Protein AF-A0A7C6FUT7-F1 (afdb_monomer)

Solvent-accessible surface area (backbone atoms only — not comparable to full-atom values): 7911 Å² total; per-residue (Å²): 105,74,67,57,55,53,49,60,72,72,52,86,72,56,20,78,86,70,42,50,64,29,48,50,53,52,48,52,52,52,64,34,68,70,49,40,47,33,35,50,51,22,24,78,70,74,34,22,30,46,34,70,42,40,38,59,48,42,66,72,20,24,64,86,38,48,43,28,39,29,66,45,88,90,42,70,32,57,67,44,46,51,47,50,55,52,46,48,50,55,55,38,41,45,53,8,31,41,54,68,68,47,98,79,53,61,40,70,42,54,77,90,28,68,42,90,71,62,60,58,27,47,36,45,37,86,74,56,80,51,80,51,84,87,85,86,78,90,77,85,130

Foldseek 3Di:
DVLLVVCLVPDPDAFQVRHCVLVSVLLVVCLPLVNVVQLVVCQVVQHFSCQQPQVVCCVVQDLPGRLHLPDNPPDLSVVSVVSSLVSSQSSQVLQQKHQPVHPPDWDARDCSSVHDNDGTHTHIDRHGDHNDDRDDDDDDD

pLDDT: mean 91.0, std 8.47, range [61.81, 98.12]

Structure (mmCIF, N/CA/C/O backbone):
data_AF-A0A7C6FUT7-F1
#
_entry.id   AF-A0A7C6FUT7-F1
#
loop_
_atom_site.group_PDB
_atom_site.id
_atom_site.type_symbol
_atom_site.label_atom_id
_atom_site.label_alt_id
_atom_site.label_comp_id
_atom_site.label_asym_id
_atom_site.label_entity_id
_atom_site.label_seq_id
_atom_site.pdbx_PDB_ins_code
_atom_site.Cartn_x
_atom_site.Cartn_y
_atom_site.Cartn_z
_atom_site.occupancy
_atom_site.B_iso_or_equiv
_atom_site.auth_seq_id
_atom_site.auth_comp_id
_atom_site.auth_asym_id
_atom_site.auth_atom_id
_atom_site.pdbx_PDB_model_num
ATOM 1 N N . MET A 1 1 ? 1.864 15.695 0.436 1.00 65.69 1 MET A N 1
ATOM 2 C CA . MET A 1 1 ? 1.439 15.491 1.843 1.00 65.69 1 MET A CA 1
ATOM 3 C C . MET A 1 1 ? 2.705 15.353 2.659 1.00 65.69 1 MET A C 1
ATOM 5 O O . MET A 1 1 ? 3.489 14.485 2.315 1.00 65.69 1 MET A O 1
ATOM 9 N N . GLN A 1 2 ? 2.906 16.137 3.720 1.00 83.31 2 GLN A N 1
ATOM 10 C CA . GLN A 1 2 ? 4.181 16.178 4.456 1.00 83.31 2 GLN A CA 1
ATOM 11 C C . GLN A 1 2 ? 4.732 14.787 4.839 1.00 83.31 2 GLN A C 1
ATOM 13 O O . GLN A 1 2 ? 5.914 14.525 4.651 1.00 83.31 2 GLN A O 1
ATOM 18 N N . LYS A 1 3 ? 3.868 13.854 5.262 1.00 88.19 3 LYS A N 1
ATOM 19 C CA . LYS A 1 3 ? 4.259 12.473 5.592 1.00 88.19 3 LYS A CA 1
ATOM 20 C C . LYS A 1 3 ? 4.807 11.689 4.395 1.00 88.19 3 LYS A C 1
ATOM 22 O O . LYS A 1 3 ? 5.770 10.947 4.553 1.00 88.19 3 LYS A O 1
ATOM 27 N N . LYS A 1 4 ? 4.229 11.865 3.200 1.00 91.69 4 LYS A N 1
ATOM 28 C CA . LYS A 1 4 ? 4.737 11.249 1.961 1.00 91.69 4 LYS A CA 1
ATOM 29 C C . LYS A 1 4 ? 6.170 11.709 1.711 1.00 91.69 4 LYS A C 1
ATOM 31 O O . LYS A 1 4 ? 7.048 10.879 1.512 1.00 91.69 4 LYS A O 1
ATOM 36 N N . GLU A 1 5 ? 6.410 13.017 1.770 1.00 91.50 5 GLU A N 1
ATOM 37 C CA . GLU A 1 5 ? 7.750 13.587 1.624 1.00 91.50 5 GLU A CA 1
ATOM 38 C C . GLU A 1 5 ? 8.729 13.050 2.690 1.00 91.50 5 GLU A C 1
ATOM 40 O O . GLU A 1 5 ? 9.846 12.681 2.337 1.00 91.50 5 GLU A O 1
ATOM 45 N N . GLU A 1 6 ? 8.316 12.905 3.955 1.00 91.44 6 GLU A N 1
ATOM 46 C CA . GLU A 1 6 ? 9.133 12.287 5.021 1.00 91.44 6 GLU A CA 1
ATOM 47 C C . GLU A 1 6 ? 9.484 10.814 4.719 1.00 91.44 6 GLU A C 1
ATOM 49 O O . GLU A 1 6 ? 10.637 10.387 4.863 1.00 91.44 6 GLU A O 1
ATOM 54 N N . PHE A 1 7 ? 8.513 10.024 4.250 1.00 93.94 7 PHE A N 1
ATOM 55 C CA . PHE A 1 7 ? 8.751 8.644 3.817 1.00 93.94 7 PHE A CA 1
ATOM 56 C C . PHE A 1 7 ? 9.732 8.593 2.645 1.00 93.94 7 PHE A C 1
ATOM 58 O O . PHE A 1 7 ? 10.700 7.832 2.668 1.00 93.94 7 PHE A O 1
ATOM 65 N N . MET A 1 8 ? 9.535 9.455 1.647 1.00 95.31 8 MET A N 1
ATOM 66 C CA . MET A 1 8 ? 10.430 9.553 0.500 1.00 95.31 8 MET A CA 1
ATOM 67 C C . MET A 1 8 ? 11.832 10.021 0.911 1.00 95.31 8 MET A C 1
ATOM 69 O O . MET A 1 8 ? 12.817 9.554 0.357 1.00 95.31 8 MET A O 1
ATOM 73 N N . GLN A 1 9 ? 12.002 10.884 1.904 1.00 93.38 9 GLN A N 1
ATOM 74 C CA . GLN A 1 9 ? 13.346 11.267 2.357 1.00 93.38 9 GLN A CA 1
ATOM 75 C C . GLN A 1 9 ? 14.067 10.144 3.116 1.00 93.38 9 GLN A C 1
ATOM 77 O O . GLN A 1 9 ? 15.290 10.040 3.035 1.00 93.38 9 GLN A O 1
ATOM 82 N N . SER A 1 10 ? 13.330 9.288 3.826 1.00 93.50 10 SER A N 1
ATOM 83 C CA . SER A 1 10 ? 13.910 8.221 4.653 1.00 93.50 10 SER A CA 1
ATOM 84 C C . SER A 1 10 ? 14.161 6.909 3.900 1.00 93.50 10 SER A C 1
ATOM 86 O O . SER A 1 10 ? 15.076 6.158 4.248 1.00 93.50 10 SER A O 1
ATOM 88 N N . THR A 1 11 ? 13.376 6.612 2.862 1.00 94.31 11 THR A N 1
ATOM 89 C CA . THR A 1 11 ? 13.485 5.352 2.120 1.00 94.31 11 THR A CA 1
ATOM 90 C C . THR A 1 11 ? 14.614 5.353 1.085 1.00 94.31 11 THR A C 1
ATOM 92 O O . THR A 1 11 ? 14.830 6.328 0.367 1.00 94.31 11 THR A O 1
ATOM 95 N N . ARG A 1 12 ? 15.298 4.208 0.947 1.00 94.69 12 ARG A N 1
ATOM 96 C CA . ARG A 1 12 ? 16.301 3.932 -0.106 1.00 94.69 12 ARG A CA 1
ATOM 97 C C . ARG A 1 12 ? 15.739 3.119 -1.277 1.00 94.69 12 ARG A C 1
ATOM 99 O O . ARG A 1 12 ? 16.500 2.553 -2.054 1.00 94.69 12 ARG A O 1
ATOM 106 N N . MET A 1 13 ? 14.417 2.981 -1.356 1.00 96.00 13 MET A N 1
ATOM 107 C CA . MET A 1 13 ? 13.770 2.271 -2.458 1.00 96.00 13 MET A CA 1
ATOM 108 C C . MET A 1 13 ? 14.063 2.968 -3.786 1.00 96.00 13 MET A C 1
ATOM 110 O O . MET A 1 13 ? 14.043 4.199 -3.859 1.00 96.00 13 MET A O 1
ATOM 114 N N . VAL A 1 14 ? 14.283 2.154 -4.813 1.00 95.56 14 VAL A N 1
ATOM 115 C CA . VAL A 1 14 ? 14.399 2.575 -6.207 1.00 95.56 14 VAL A CA 1
ATOM 116 C C . VAL A 1 14 ? 13.373 1.826 -7.051 1.00 95.56 14 VAL A C 1
ATOM 118 O O . VAL A 1 14 ? 12.888 0.764 -6.647 1.00 95.56 14 VAL A O 1
ATOM 121 N N . ASP A 1 15 ? 13.016 2.417 -8.181 1.00 94.50 15 ASP A N 1
ATOM 122 C CA . ASP A 1 15 ? 12.171 1.817 -9.209 1.00 94.50 15 ASP A CA 1
ATOM 123 C C . ASP A 1 15 ? 13.007 0.957 -10.186 1.00 94.50 15 ASP A C 1
ATOM 125 O O . ASP A 1 15 ? 14.215 0.785 -9.992 1.00 94.50 15 ASP A O 1
ATOM 129 N N . ALA A 1 16 ? 12.371 0.364 -11.199 1.00 91.81 16 ALA A N 1
ATOM 130 C CA . ALA A 1 16 ? 13.026 -0.519 -12.169 1.00 91.81 16 ALA A CA 1
ATOM 131 C C . ALA A 1 16 ? 14.126 0.176 -12.991 1.00 91.81 16 ALA A C 1
ATOM 133 O O . ALA A 1 16 ? 15.072 -0.481 -13.419 1.00 91.81 16 ALA A O 1
ATOM 134 N N . ASP A 1 17 ? 14.053 1.502 -13.141 1.00 92.12 17 ASP A N 1
ATOM 135 C CA . ASP A 1 17 ? 15.053 2.306 -13.850 1.00 92.12 17 ASP A CA 1
ATOM 136 C C . ASP A 1 17 ? 16.194 2.770 -12.917 1.00 92.12 17 ASP A C 1
ATOM 138 O O . ASP A 1 17 ? 17.065 3.544 -13.318 1.00 92.12 17 ASP A O 1
ATOM 142 N N . GLY A 1 18 ? 16.182 2.356 -11.642 1.00 92.06 18 GLY A N 1
ATOM 143 C CA . GLY A 1 18 ? 17.087 2.861 -10.604 1.00 92.06 18 GLY A CA 1
ATOM 144 C C . GLY A 1 18 ? 16.741 4.275 -10.117 1.00 92.06 18 GLY A C 1
ATOM 145 O O . GLY A 1 18 ? 17.507 4.877 -9.361 1.00 92.06 18 GLY A O 1
ATOM 146 N N . GLY A 1 19 ? 15.597 4.812 -10.542 1.00 94.38 19 GLY A N 1
ATOM 147 C CA . GLY A 1 19 ? 15.070 6.112 -10.157 1.00 94.38 19 GLY A CA 1
ATOM 148 C C . GLY A 1 19 ? 14.145 6.041 -8.944 1.00 94.38 19 GLY A C 1
ATOM 149 O O . GLY A 1 19 ? 14.103 5.059 -8.203 1.00 94.38 19 GLY A O 1
ATOM 150 N N . ARG A 1 20 ? 13.397 7.125 -8.714 1.00 95.44 20 ARG A N 1
ATOM 151 C CA . ARG A 1 20 ? 12.430 7.235 -7.605 1.00 95.44 20 ARG A CA 1
ATOM 152 C C . ARG A 1 20 ? 10.987 7.388 -8.063 1.00 95.44 20 ARG A C 1
ATOM 154 O O . ARG A 1 20 ? 10.089 7.331 -7.231 1.00 95.44 20 ARG A O 1
ATOM 161 N N . ARG A 1 21 ? 10.756 7.580 -9.360 1.00 95.88 21 ARG A N 1
ATOM 162 C CA . ARG A 1 21 ? 9.447 7.970 -9.879 1.00 95.88 21 ARG A CA 1
ATOM 163 C C . ARG A 1 21 ? 8.422 6.859 -9.676 1.00 95.88 21 ARG A C 1
ATOM 165 O O . ARG A 1 21 ? 7.341 7.128 -9.176 1.00 95.88 21 ARG A O 1
ATOM 172 N N . GLY A 1 22 ? 8.794 5.609 -9.952 1.00 96.62 22 GLY A N 1
ATOM 173 C CA . GLY A 1 22 ? 7.911 4.468 -9.689 1.00 96.62 22 GLY A CA 1
ATOM 174 C C . GLY A 1 22 ? 7.622 4.265 -8.195 1.00 96.62 22 GLY A C 1
ATOM 175 O O . GLY A 1 22 ? 6.536 3.835 -7.820 1.00 96.62 22 GLY A O 1
ATOM 176 N N . VAL A 1 23 ? 8.571 4.624 -7.321 1.00 97.38 23 VAL A N 1
ATOM 177 C CA . VAL A 1 23 ? 8.382 4.583 -5.858 1.00 97.38 23 VAL A CA 1
ATOM 178 C C . VAL A 1 23 ? 7.359 5.635 -5.421 1.00 97.38 23 VAL A C 1
ATOM 180 O O . VAL A 1 23 ? 6.500 5.334 -4.593 1.00 97.38 23 VAL A O 1
ATOM 183 N N . GLU A 1 24 ? 7.444 6.846 -5.982 1.00 97.06 24 GLU A N 1
ATOM 184 C CA . GLU A 1 24 ? 6.493 7.943 -5.755 1.00 97.06 24 GLU A CA 1
ATOM 185 C C . GLU A 1 24 ? 5.089 7.567 -6.232 1.00 97.06 24 GLU A C 1
ATOM 187 O O . GLU A 1 24 ? 4.137 7.680 -5.466 1.00 97.06 24 GLU A O 1
ATOM 192 N N . GLU A 1 25 ? 4.971 7.035 -7.448 1.00 97.56 25 GLU A N 1
ATOM 193 C CA . GLU A 1 25 ? 3.703 6.565 -8.017 1.00 97.56 25 GLU A CA 1
ATOM 194 C C . GLU A 1 25 ? 3.054 5.485 -7.132 1.00 97.56 25 GLU A C 1
ATOM 196 O O . GLU A 1 25 ? 1.860 5.556 -6.831 1.00 97.56 25 GLU A O 1
ATOM 201 N N . ALA A 1 26 ? 3.843 4.522 -6.642 1.00 97.81 26 ALA A N 1
ATOM 202 C CA . ALA A 1 26 ? 3.364 3.456 -5.765 1.00 97.81 26 ALA A CA 1
ATOM 203 C C . ALA A 1 26 ? 2.855 3.969 -4.412 1.00 97.81 26 ALA A C 1
ATOM 205 O O . ALA A 1 26 ? 1.770 3.577 -3.971 1.00 97.81 26 ALA A O 1
ATOM 206 N N . ILE A 1 27 ? 3.598 4.861 -3.747 1.00 97.38 27 ILE A N 1
ATOM 207 C CA . ILE A 1 27 ? 3.141 5.407 -2.465 1.00 97.38 27 ILE A CA 1
ATOM 208 C C . ILE A 1 27 ? 1.940 6.343 -2.648 1.00 97.38 27 ILE A C 1
ATOM 210 O O . ILE A 1 27 ? 1.023 6.321 -1.831 1.00 97.38 27 ILE A O 1
ATOM 214 N N . GLU A 1 28 ? 1.893 7.122 -3.731 1.00 96.62 28 GLU A N 1
ATOM 215 C CA . GLU A 1 28 ? 0.746 7.977 -4.053 1.00 96.62 28 GLU A CA 1
ATOM 216 C C . GLU A 1 28 ? -0.513 7.159 -4.326 1.00 96.62 28 GLU A C 1
ATOM 218 O O . GLU A 1 28 ? -1.580 7.512 -3.828 1.00 96.62 28 GLU A O 1
ATOM 223 N N . TYR A 1 29 ? -0.391 6.037 -5.040 1.00 97.94 29 TYR A N 1
ATOM 224 C CA . TYR A 1 29 ? -1.493 5.103 -5.253 1.00 97.94 29 TYR A CA 1
ATOM 225 C C . TYR A 1 29 ? -2.045 4.545 -3.935 1.00 97.94 29 TYR A C 1
ATOM 227 O O . TYR A 1 29 ? -3.261 4.509 -3.736 1.00 97.94 29 TYR A O 1
ATOM 235 N N . LEU A 1 30 ? -1.157 4.131 -3.025 1.00 97.75 30 LEU A N 1
ATOM 236 C CA . LEU A 1 30 ? -1.539 3.582 -1.721 1.00 97.75 30 LEU A CA 1
ATOM 237 C C . LEU A 1 30 ? -2.180 4.619 -0.797 1.00 97.75 30 LEU A C 1
ATOM 239 O O . LEU A 1 30 ? -2.972 4.239 0.055 1.00 97.75 30 LEU A O 1
ATOM 243 N N . LEU A 1 31 ? -1.850 5.899 -0.974 1.00 95.19 31 LEU A N 1
ATOM 244 C CA . LEU A 1 31 ? -2.405 7.017 -0.214 1.00 95.19 31 LEU A CA 1
ATOM 245 C C . LEU A 1 31 ? -3.738 7.539 -0.775 1.00 95.19 31 LEU A C 1
ATOM 247 O O . LEU A 1 31 ? -4.369 8.376 -0.124 1.00 95.19 31 LEU A O 1
ATOM 251 N N . ARG A 1 32 ? -4.187 7.073 -1.952 1.00 94.75 32 ARG A N 1
ATOM 252 C CA . ARG A 1 32 ? -5.517 7.422 -2.482 1.00 94.75 32 ARG A CA 1
ATOM 253 C C . ARG A 1 32 ? -6.596 6.992 -1.475 1.00 94.75 32 ARG A C 1
ATOM 255 O O . ARG A 1 32 ? -6.507 5.869 -0.970 1.00 94.75 32 ARG A O 1
ATOM 262 N N . PRO A 1 33 ? -7.610 7.828 -1.182 1.00 92.56 33 PRO A N 1
ATOM 263 C CA . PRO A 1 33 ? -8.625 7.520 -0.173 1.00 92.56 33 PRO A CA 1
ATOM 264 C C . PRO A 1 33 ? -9.280 6.148 -0.351 1.00 92.56 33 PRO A C 1
ATOM 266 O O . PRO A 1 33 ? -9.465 5.424 0.623 1.00 92.56 33 PRO A O 1
ATOM 269 N N . GLU A 1 34 ? -9.571 5.752 -1.589 1.00 94.06 34 GLU A N 1
ATOM 270 C CA . GLU A 1 34 ? -10.208 4.478 -1.918 1.00 94.06 34 GLU A CA 1
ATOM 271 C C . GLU A 1 34 ? -9.281 3.291 -1.633 1.00 94.06 34 GLU A C 1
ATOM 273 O O . GLU A 1 34 ? -9.717 2.270 -1.097 1.00 94.06 34 GLU A O 1
ATOM 278 N N . THR A 1 35 ? -7.995 3.423 -1.967 1.00 97.12 35 THR A N 1
ATOM 279 C CA . THR A 1 35 ? -6.988 2.389 -1.707 1.00 97.12 35 THR A CA 1
ATOM 280 C C . THR A 1 35 ? -6.759 2.243 -0.210 1.00 97.12 35 THR A C 1
ATOM 282 O O . THR A 1 35 ? -6.858 1.135 0.318 1.00 97.12 35 THR A O 1
ATOM 285 N N . THR A 1 36 ? -6.526 3.354 0.491 1.00 96.25 36 THR A N 1
ATOM 286 C CA . THR A 1 36 ? -6.352 3.369 1.946 1.00 96.25 36 THR A CA 1
ATOM 287 C C . THR A 1 36 ? -7.572 2.787 2.652 1.00 96.25 36 THR A C 1
ATOM 289 O O . THR A 1 36 ? -7.427 1.950 3.541 1.00 96.25 36 THR A O 1
ATOM 292 N N . TYR A 1 37 ? -8.782 3.161 2.226 1.00 95.81 37 TYR A N 1
ATOM 293 C CA . TYR A 1 37 ? -10.0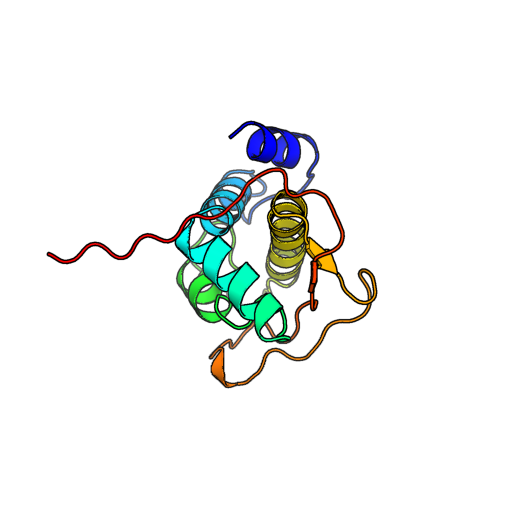08 2.611 2.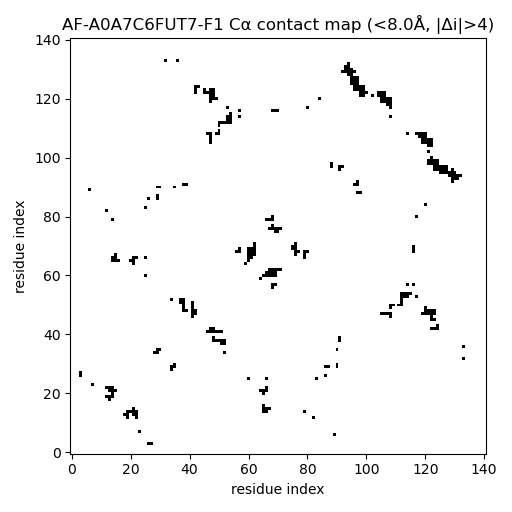790 1.00 95.81 37 TYR A CA 1
ATOM 294 C C . TYR A 1 37 ? -10.071 1.089 2.636 1.00 95.81 37 TYR A C 1
ATOM 296 O O . TYR A 1 37 ? -10.364 0.396 3.604 1.00 95.81 37 TYR A O 1
ATOM 304 N N . LYS A 1 38 ? -9.728 0.540 1.464 1.00 97.38 38 LYS A N 1
ATOM 305 C CA . LYS A 1 38 ? -9.672 -0.916 1.261 1.00 97.38 38 LYS A CA 1
ATOM 306 C C . LYS A 1 38 ? -8.634 -1.604 2.164 1.00 97.38 38 LYS A C 1
ATOM 308 O O . LYS A 1 38 ? -8.900 -2.712 2.629 1.00 97.38 38 LYS A O 1
ATOM 313 N N . LEU A 1 39 ? -7.483 -0.976 2.437 1.00 97.56 39 LEU A N 1
ATOM 314 C CA . LEU A 1 39 ? -6.473 -1.499 3.378 1.00 97.56 39 LEU A CA 1
ATOM 315 C C . LEU A 1 39 ? -7.018 -1.556 4.818 1.00 97.56 39 LEU A C 1
ATOM 317 O O . LEU A 1 39 ? -6.870 -2.570 5.510 1.00 97.56 39 LEU A O 1
ATOM 321 N N . ILE A 1 40 ? -7.679 -0.479 5.255 1.00 95.62 40 ILE A N 1
ATOM 322 C CA . ILE A 1 40 ? -8.314 -0.391 6.577 1.00 95.62 40 ILE A CA 1
ATOM 323 C C . ILE A 1 40 ? -9.464 -1.392 6.683 1.00 95.62 40 ILE A C 1
ATOM 325 O O . ILE A 1 40 ? -9.494 -2.182 7.620 1.00 95.62 40 ILE A O 1
ATOM 329 N N . LEU A 1 41 ? -10.350 -1.450 5.690 1.00 95.81 41 LEU A N 1
ATOM 330 C CA . LEU A 1 41 ? -11.480 -2.375 5.670 1.00 95.81 41 LEU A CA 1
ATOM 331 C C . LEU A 1 41 ? -11.020 -3.838 5.720 1.00 95.81 41 LEU A C 1
ATOM 333 O O . LEU A 1 41 ? -11.582 -4.634 6.467 1.00 95.81 41 LEU A O 1
ATOM 337 N N . ALA A 1 42 ? -9.973 -4.210 4.973 1.00 96.31 42 ALA A N 1
ATOM 338 C CA . ALA A 1 42 ? -9.400 -5.555 5.062 1.00 96.31 42 ALA A CA 1
ATOM 339 C C . ALA A 1 42 ? -8.943 -5.878 6.495 1.00 96.31 42 ALA A C 1
ATOM 341 O O . ALA A 1 42 ? -9.180 -6.980 6.988 1.00 96.31 42 ALA A O 1
ATOM 342 N N . THR A 1 43 ? -8.338 -4.899 7.166 1.00 93.94 43 THR A N 1
ATOM 343 C CA . THR A 1 43 ? -7.878 -5.009 8.553 1.00 93.94 43 THR A CA 1
ATOM 344 C C . THR A 1 43 ? -9.039 -5.157 9.535 1.00 93.94 43 THR A C 1
ATOM 346 O O . THR A 1 43 ? -9.015 -6.051 10.376 1.00 93.94 43 THR A O 1
ATOM 349 N N . GLU A 1 44 ? -10.082 -4.336 9.412 1.00 92.62 44 GLU A N 1
ATOM 350 C CA . GLU A 1 44 ? -11.282 -4.395 10.260 1.00 92.62 44 GLU A CA 1
ATOM 351 C C . GLU A 1 44 ? -12.044 -5.719 10.110 1.00 92.62 44 GLU A C 1
ATOM 353 O O . GLU A 1 44 ? -12.642 -6.211 11.065 1.00 92.62 44 GLU A O 1
ATOM 358 N N . LEU A 1 45 ? -11.963 -6.343 8.932 1.00 93.88 45 LEU A N 1
ATOM 359 C CA . LEU A 1 45 ? -12.499 -7.678 8.661 1.00 93.88 45 LEU A CA 1
ATOM 360 C C . LEU A 1 45 ? -11.584 -8.818 9.154 1.00 93.88 45 LEU A C 1
ATOM 362 O O . LEU A 1 45 ? -11.880 -9.988 8.911 1.00 93.88 45 LEU A O 1
ATOM 366 N N . GLY A 1 46 ? -10.461 -8.509 9.813 1.00 92.00 46 GLY A N 1
ATOM 367 C CA . GLY A 1 46 ? -9.493 -9.496 10.304 1.00 92.00 46 GLY A CA 1
ATOM 368 C C . GLY A 1 46 ? -8.724 -10.218 9.192 1.00 92.00 46 GLY A C 1
ATOM 369 O O . GLY A 1 46 ? -8.157 -11.289 9.416 1.00 92.00 46 GLY A O 1
ATOM 370 N N . MET A 1 47 ? -8.720 -9.662 7.980 1.00 95.38 47 MET A N 1
ATOM 371 C CA . MET A 1 47 ? -8.042 -10.232 6.822 1.00 95.38 47 MET A CA 1
ATOM 372 C C . MET A 1 47 ? -6.614 -9.681 6.685 1.00 95.38 47 MET A C 1
ATOM 374 O O . MET A 1 47 ? -6.280 -8.624 7.226 1.00 95.38 47 MET A O 1
ATOM 378 N N . PRO A 1 48 ? -5.740 -10.361 5.920 1.00 96.44 48 PRO A N 1
ATOM 379 C CA . PRO A 1 48 ? -4.463 -9.781 5.518 1.00 96.44 48 PRO A CA 1
ATOM 380 C C . PRO A 1 48 ? -4.684 -8.433 4.809 1.00 96.44 48 PRO A C 1
ATOM 382 O O . PRO A 1 48 ? -5.538 -8.335 3.929 1.00 96.44 48 PRO A O 1
ATOM 385 N N . VAL A 1 49 ? -3.895 -7.410 5.144 1.00 97.25 49 VAL A N 1
ATOM 386 C CA . VAL A 1 49 ? -4.129 -6.013 4.719 1.00 97.25 49 VAL A CA 1
ATOM 387 C C . VAL A 1 49 ? -4.234 -5.816 3.201 1.00 97.25 49 VAL A C 1
ATOM 389 O O . VAL A 1 49 ? -4.972 -4.958 2.730 1.00 97.25 49 VAL A O 1
ATOM 392 N N . LEU A 1 50 ? -3.535 -6.634 2.405 1.00 97.81 50 LEU A N 1
ATOM 393 C CA . LEU A 1 50 ? -3.555 -6.516 0.946 1.00 97.81 50 LEU A CA 1
ATOM 394 C C . LEU A 1 50 ? -4.782 -7.176 0.298 1.00 97.81 50 LEU A C 1
ATOM 396 O O . LEU A 1 50 ? -4.951 -7.058 -0.911 1.00 97.81 50 LEU A O 1
ATOM 400 N N . THR A 1 51 ? -5.642 -7.861 1.057 1.00 98.12 51 THR A N 1
ATOM 401 C CA . THR A 1 51 ? -6.706 -8.724 0.507 1.00 98.12 51 THR A CA 1
ATOM 402 C C . THR A 1 51 ? -7.611 -8.014 -0.495 1.00 98.12 51 THR A C 1
ATOM 404 O O . THR A 1 51 ? -7.931 -8.593 -1.528 1.00 98.12 51 THR A O 1
ATOM 407 N N . LEU A 1 52 ? -7.993 -6.764 -0.223 1.00 98.00 52 LEU A N 1
ATOM 408 C CA . LEU A 1 52 ? -8.921 -6.007 -1.070 1.00 98.00 52 LEU A CA 1
ATOM 409 C C . LEU A 1 52 ? -8.233 -5.163 -2.155 1.00 98.00 52 LEU A C 1
ATOM 411 O O . LEU A 1 52 ? -8.922 -4.568 -2.977 1.00 98.00 52 LEU A O 1
ATOM 415 N N . VAL A 1 53 ? -6.897 -5.090 -2.163 1.00 98.06 53 VAL A N 1
ATOM 416 C CA . VAL A 1 53 ? -6.128 -4.230 -3.087 1.00 98.06 53 VAL A CA 1
ATOM 417 C C . VAL A 1 53 ? -5.115 -4.989 -3.938 1.00 98.06 53 VAL A C 1
ATOM 419 O O . VAL A 1 53 ? -4.603 -4.428 -4.900 1.00 98.06 53 VAL A O 1
ATOM 422 N N . ALA A 1 54 ? -4.799 -6.244 -3.607 1.00 97.69 54 ALA A N 1
ATOM 423 C CA . ALA A 1 54 ? -3.713 -6.987 -4.240 1.00 97.69 54 ALA A CA 1
ATOM 424 C C . ALA A 1 54 ? -3.886 -7.096 -5.762 1.00 97.69 54 ALA A C 1
ATOM 426 O O . ALA A 1 54 ? -2.933 -6.848 -6.496 1.00 97.69 54 ALA A O 1
ATOM 427 N N . LYS A 1 55 ? -5.103 -7.379 -6.247 1.00 97.69 55 LYS A N 1
ATOM 428 C CA . LYS A 1 55 ? -5.365 -7.432 -7.691 1.00 97.69 55 LYS A CA 1
ATOM 429 C C . LYS A 1 55 ? -5.320 -6.070 -8.369 1.00 97.69 55 LYS A C 1
ATOM 431 O O . LYS A 1 55 ? -4.853 -5.970 -9.499 1.00 97.69 55 LYS A O 1
ATOM 436 N N . ASP A 1 56 ? -5.771 -5.022 -7.688 1.00 98.00 56 ASP A N 1
ATOM 437 C CA . ASP A 1 56 ? -5.694 -3.666 -8.230 1.00 98.00 56 ASP A CA 1
ATOM 438 C C . ASP A 1 56 ? -4.231 -3.207 -8.337 1.00 98.00 56 ASP A C 1
ATOM 440 O O . ASP A 1 56 ? -3.847 -2.635 -9.350 1.00 98.00 56 ASP A O 1
ATOM 444 N N . LEU A 1 57 ? -3.386 -3.553 -7.357 1.00 97.94 57 LEU A N 1
ATOM 445 C CA . LEU A 1 57 ? -1.940 -3.312 -7.409 1.00 97.94 57 LEU A CA 1
ATOM 446 C C . LEU A 1 57 ? -1.272 -4.048 -8.575 1.00 97.94 57 LEU A C 1
ATOM 448 O O . LEU A 1 57 ? -0.428 -3.468 -9.244 1.00 97.94 57 LEU A O 1
ATOM 452 N N . GLU A 1 58 ? -1.645 -5.302 -8.843 1.00 96.81 58 GLU A N 1
ATOM 453 C CA . GLU A 1 58 ? -1.136 -6.053 -10.002 1.00 96.81 58 GLU A CA 1
ATOM 454 C C . GLU A 1 58 ? -1.540 -5.434 -11.344 1.00 96.81 58 GLU A C 1
ATOM 456 O O . GLU A 1 58 ? -0.797 -5.555 -12.315 1.00 96.81 58 GLU A O 1
ATOM 461 N N . ARG A 1 59 ? -2.714 -4.794 -11.406 1.00 97.00 59 ARG A N 1
ATOM 462 C CA . ARG A 1 59 ? -3.207 -4.114 -12.610 1.00 97.00 59 ARG A CA 1
ATOM 463 C C . ARG A 1 59 ? -2.564 -2.747 -12.815 1.00 97.00 59 ARG A C 1
ATOM 465 O O . ARG A 1 59 ? -2.239 -2.416 -13.946 1.00 97.00 59 ARG A O 1
ATOM 472 N N . GLU A 1 60 ? -2.423 -1.961 -11.751 1.00 97.69 60 GLU A N 1
ATOM 473 C CA . GLU A 1 60 ? -1.824 -0.621 -11.813 1.00 97.69 60 GLU A CA 1
ATOM 474 C C . GLU A 1 60 ? -0.309 -0.706 -12.048 1.00 97.69 60 GLU A C 1
ATOM 476 O O . GLU A 1 60 ? 0.249 0.041 -12.847 1.00 97.69 60 GLU A O 1
ATOM 481 N N . PHE A 1 61 ? 0.357 -1.646 -11.373 1.00 96.44 61 PHE A N 1
ATOM 482 C CA . PHE A 1 61 ? 1.806 -1.829 -11.411 1.00 96.44 61 PHE A CA 1
ATOM 483 C C . PHE A 1 61 ? 2.185 -3.099 -12.177 1.00 96.44 61 PHE A C 1
ATOM 485 O O . PHE A 1 61 ? 2.863 -4.000 -11.668 1.00 96.44 61 PHE A O 1
ATOM 492 N N . ASP A 1 62 ? 1.709 -3.172 -13.418 1.00 94.62 62 ASP A N 1
ATOM 493 C CA . ASP A 1 62 ? 1.977 -4.276 -14.333 1.00 94.62 62 ASP A CA 1
ATOM 494 C C . ASP A 1 62 ? 3.444 -4.292 -14.819 1.00 94.62 62 ASP A C 1
ATOM 496 O O . ASP A 1 62 ? 4.293 -3.514 -14.369 1.00 94.62 62 ASP A O 1
ATOM 500 N N . ALA A 1 63 ? 3.755 -5.194 -15.753 1.00 92.19 63 ALA A N 1
ATOM 501 C CA . ALA A 1 63 ? 5.100 -5.371 -16.296 1.00 92.19 63 ALA A CA 1
ATOM 502 C C . ALA A 1 63 ? 5.633 -4.152 -17.078 1.00 92.19 63 ALA A C 1
ATOM 504 O O . ALA A 1 63 ? 6.834 -4.079 -17.317 1.00 92.19 63 ALA A O 1
ATOM 505 N N . ASN A 1 64 ? 4.766 -3.217 -17.478 1.00 91.62 64 ASN A N 1
ATOM 506 C CA . ASN A 1 64 ? 5.127 -1.996 -18.201 1.00 91.62 64 ASN A CA 1
ATOM 507 C C . ASN A 1 64 ? 5.289 -0.789 -17.265 1.00 91.62 64 ASN A C 1
ATOM 509 O O . ASN A 1 64 ? 5.732 0.277 -17.700 1.00 91.62 64 ASN A O 1
ATOM 513 N N . SER A 1 65 ? 4.910 -0.928 -15.993 1.00 93.25 65 SER A N 1
ATOM 514 C CA . SER A 1 65 ? 5.097 0.115 -14.991 1.00 93.25 65 SER A CA 1
ATOM 515 C C . SER A 1 65 ? 6.572 0.262 -14.602 1.00 93.25 65 SER A C 1
ATOM 517 O O . SER A 1 65 ? 7.371 -0.667 -14.718 1.00 93.25 65 SER A O 1
ATOM 519 N N . ARG A 1 66 ? 6.937 1.425 -14.053 1.00 93.31 66 ARG A N 1
ATOM 520 C CA . ARG A 1 66 ? 8.274 1.644 -13.470 1.00 93.31 66 ARG A CA 1
ATOM 521 C C . ARG A 1 66 ? 8.479 0.864 -12.171 1.00 93.31 66 ARG A C 1
ATOM 523 O O . ARG A 1 66 ? 9.601 0.766 -11.688 1.00 93.31 66 ARG A O 1
ATOM 530 N N . PHE A 1 67 ? 7.414 0.330 -11.579 1.00 94.81 67 PHE A N 1
ATOM 531 C CA . PHE A 1 67 ? 7.449 -0.368 -10.297 1.00 94.81 67 PHE A CA 1
ATOM 532 C C . PHE A 1 67 ? 6.734 -1.724 -10.387 1.00 94.81 67 PHE A C 1
ATOM 534 O O . PHE A 1 67 ? 5.775 -1.963 -9.655 1.00 94.81 67 PHE A O 1
ATOM 541 N N . PRO A 1 68 ? 7.163 -2.623 -11.288 1.00 94.88 68 PRO A N 1
ATOM 542 C CA . PRO A 1 68 ? 6.389 -3.804 -11.641 1.00 94.88 68 PRO A CA 1
ATOM 543 C C . PRO A 1 68 ? 6.261 -4.751 -10.445 1.00 94.88 68 PRO A C 1
ATOM 545 O O . PRO A 1 68 ? 7.252 -5.256 -9.920 1.00 94.88 68 PRO A O 1
ATOM 548 N N . VAL A 1 69 ? 5.031 -5.024 -10.004 1.00 94.62 69 VAL A N 1
ATOM 549 C CA . VAL A 1 69 ? 4.763 -5.979 -8.908 1.00 94.62 69 VAL A CA 1
ATOM 550 C C . VAL A 1 69 ? 4.442 -7.383 -9.421 1.00 94.62 69 VAL A C 1
ATOM 552 O O . VAL A 1 69 ? 4.485 -8.353 -8.657 1.00 94.62 69 VAL A O 1
ATOM 555 N N . VAL A 1 70 ? 4.174 -7.498 -10.719 1.00 92.69 70 VAL A N 1
ATOM 556 C CA . VAL A 1 70 ? 3.984 -8.750 -11.460 1.00 92.69 70 VAL A CA 1
ATOM 557 C C . VAL A 1 70 ? 5.317 -9.280 -11.992 1.00 92.69 70 VAL A C 1
ATOM 559 O O . VAL A 1 70 ? 6.320 -8.571 -11.990 1.00 92.69 70 VAL A O 1
ATOM 562 N N . VAL A 1 71 ? 5.360 -10.533 -12.440 1.00 84.19 71 VAL A N 1
ATOM 563 C CA . VAL 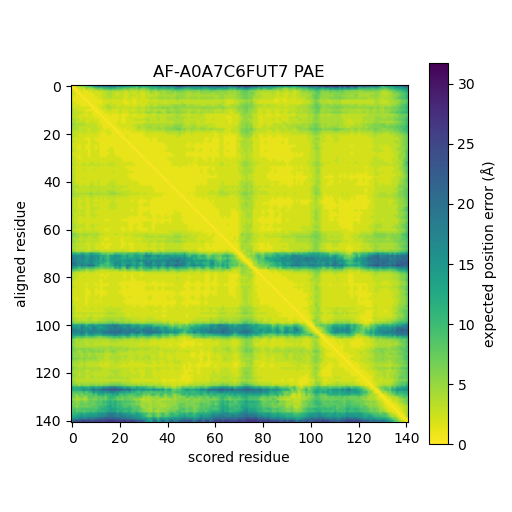A 1 71 ? 6.547 -11.081 -13.125 1.00 84.19 71 VAL A CA 1
ATOM 564 C C . VAL A 1 71 ? 6.707 -10.411 -14.494 1.00 84.19 71 VAL A C 1
ATOM 566 O O . VAL A 1 71 ? 5.746 -10.364 -15.260 1.00 84.19 71 VAL A O 1
ATOM 569 N N . ALA A 1 72 ? 7.915 -9.935 -14.805 1.00 67.75 72 ALA A N 1
ATOM 570 C CA . ALA A 1 72 ? 8.286 -9.403 -16.116 1.00 67.75 72 ALA A CA 1
ATOM 571 C C . ALA A 1 72 ? 9.478 -10.209 -16.660 1.00 67.75 72 ALA A C 1
ATOM 573 O O . ALA A 1 72 ? 10.575 -10.159 -16.106 1.00 67.75 72 ALA A O 1
ATOM 574 N N . GLY A 1 73 ? 9.259 -11.004 -17.712 1.00 69.12 73 GLY A N 1
ATOM 575 C CA . GLY A 1 73 ? 10.274 -11.943 -18.208 1.00 69.12 73 GLY A CA 1
ATOM 576 C C . GLY A 1 73 ? 10.679 -12.973 -17.144 1.00 69.12 73 GLY A C 1
ATOM 577 O O . GLY A 1 73 ? 9.816 -13.584 -16.513 1.00 69.12 73 GLY A O 1
ATOM 578 N N . ASP A 1 74 ? 11.985 -13.144 -16.927 1.00 66.38 74 ASP A N 1
ATOM 579 C CA . ASP A 1 74 ? 12.535 -14.053 -15.907 1.00 66.38 74 ASP A CA 1
ATOM 580 C C . ASP A 1 74 ? 12.606 -13.421 -14.502 1.00 66.38 74 ASP A C 1
ATOM 582 O O . ASP A 1 74 ? 12.882 -14.105 -13.506 1.00 66.38 74 ASP A O 1
ATOM 586 N N . GLU A 1 75 ? 12.340 -12.116 -14.383 1.00 68.81 75 GLU A N 1
ATOM 587 C CA . GLU A 1 75 ? 12.438 -11.401 -13.116 1.00 68.81 75 GLU A CA 1
ATOM 588 C C . GLU A 1 75 ? 11.188 -11.599 -12.262 1.00 68.81 75 GLU A C 1
ATOM 590 O O . GLU A 1 75 ? 10.074 -11.170 -12.571 1.00 68.81 75 GLU A O 1
ATOM 595 N N . LYS A 1 76 ? 11.382 -12.230 -11.100 1.00 65.69 76 LYS A N 1
ATOM 596 C CA . LYS A 1 76 ? 10.286 -12.513 -10.167 1.00 65.69 76 LYS A CA 1
ATOM 597 C C . LYS A 1 76 ? 9.796 -11.284 -9.391 1.00 65.69 76 LYS A C 1
ATOM 599 O O . LYS A 1 76 ? 8.889 -11.451 -8.573 1.00 65.69 76 LYS A O 1
ATOM 604 N N . ASN A 1 77 ? 10.372 -10.092 -9.595 1.00 81.44 77 ASN A N 1
ATOM 605 C CA . ASN A 1 77 ? 9.959 -8.788 -9.035 1.00 81.44 77 ASN A CA 1
ATOM 606 C C . ASN A 1 77 ? 9.585 -8.787 -7.541 1.00 81.44 77 ASN A C 1
ATOM 608 O O . ASN A 1 77 ? 8.748 -8.027 -7.052 1.00 81.44 77 ASN A O 1
ATOM 612 N N . TYR A 1 78 ? 10.224 -9.672 -6.776 1.00 84.25 78 TYR A N 1
ATOM 613 C CA . TYR A 1 78 ? 9.895 -9.897 -5.374 1.00 84.25 78 TYR A CA 1
ATOM 614 C C . TYR A 1 78 ? 10.205 -8.673 -4.505 1.00 84.25 78 TYR A C 1
ATOM 616 O O . TYR A 1 78 ? 9.457 -8.372 -3.576 1.00 84.25 78 TYR A O 1
A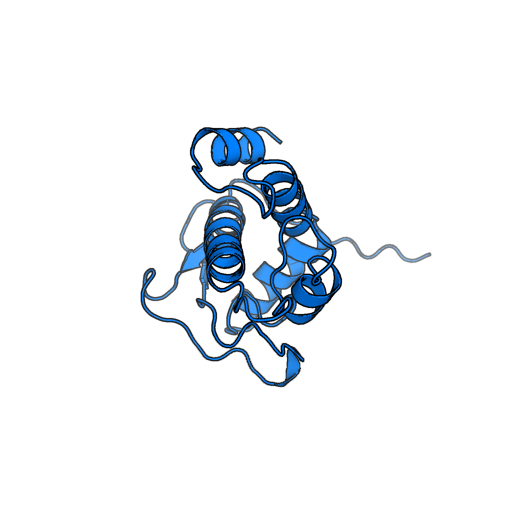TOM 624 N N . VAL A 1 79 ? 11.264 -7.934 -4.845 1.00 91.56 79 VAL A N 1
ATOM 625 C CA . VAL A 1 79 ? 11.675 -6.713 -4.140 1.00 91.56 79 VAL A CA 1
ATOM 626 C C . VAL A 1 79 ? 10.595 -5.632 -4.228 1.00 91.56 79 VAL A C 1
ATOM 628 O O . VAL A 1 79 ? 10.264 -5.029 -3.209 1.00 91.56 79 VAL A O 1
ATOM 631 N N . PHE A 1 80 ? 9.976 -5.433 -5.395 1.00 94.44 80 PHE A N 1
ATOM 632 C CA . PHE A 1 80 ? 8.894 -4.457 -5.558 1.00 94.44 80 PHE A CA 1
ATOM 633 C C . PHE A 1 80 ? 7.666 -4.834 -4.720 1.00 94.44 80 PHE A C 1
ATOM 635 O O . PHE A 1 80 ? 7.146 -3.999 -3.979 1.00 94.44 80 PHE A O 1
ATOM 642 N N . ARG A 1 81 ? 7.283 -6.119 -4.687 1.00 94.50 81 ARG A N 1
ATOM 643 C CA . ARG A 1 81 ? 6.208 -6.605 -3.797 1.00 94.50 81 ARG A CA 1
ATOM 644 C C . ARG A 1 81 ? 6.531 -6.442 -2.311 1.00 94.50 81 ARG A C 1
ATOM 646 O O . ARG A 1 81 ? 5.649 -6.111 -1.519 1.00 94.50 81 ARG A O 1
ATOM 653 N N . GLN A 1 82 ? 7.781 -6.658 -1.904 1.00 93.38 82 GLN A N 1
ATOM 654 C CA . GLN A 1 82 ? 8.211 -6.378 -0.531 1.00 93.38 82 GLN A CA 1
ATOM 655 C C . GLN A 1 82 ? 8.135 -4.885 -0.203 1.00 93.38 82 GLN A C 1
ATOM 657 O O . GLN A 1 82 ? 7.719 -4.515 0.896 1.00 93.38 82 GLN A O 1
ATOM 662 N N . ASN A 1 83 ? 8.522 -4.031 -1.148 1.00 96.25 83 ASN A N 1
ATOM 663 C CA . ASN A 1 83 ? 8.466 -2.587 -0.981 1.00 96.25 83 ASN A CA 1
ATOM 664 C C . ASN A 1 83 ? 7.021 -2.082 -0.870 1.00 96.25 83 ASN A C 1
ATOM 666 O O . ASN A 1 83 ? 6.779 -1.248 -0.004 1.00 96.25 83 ASN A O 1
ATOM 670 N N . ILE A 1 84 ? 6.054 -2.662 -1.595 1.00 97.50 84 ILE A N 1
ATOM 671 C CA . ILE A 1 84 ? 4.620 -2.423 -1.338 1.00 97.50 84 ILE A CA 1
ATOM 672 C C . ILE A 1 84 ? 4.266 -2.738 0.118 1.00 97.50 84 ILE A C 1
ATOM 674 O O . ILE A 1 84 ? 3.629 -1.928 0.780 1.00 97.50 84 ILE A O 1
ATOM 678 N N . GLY A 1 85 ? 4.720 -3.872 0.661 1.00 95.69 85 GLY A N 1
ATOM 679 C CA . GLY A 1 85 ? 4.482 -4.207 2.070 1.00 95.69 85 GLY A CA 1
ATOM 680 C C . GLY A 1 85 ? 5.041 -3.159 3.044 1.00 95.69 85 GLY A C 1
ATOM 681 O O . GLY A 1 85 ? 4.382 -2.803 4.019 1.00 95.69 85 GLY A O 1
ATOM 682 N N . ARG A 1 86 ? 6.231 -2.617 2.759 1.00 95.56 86 ARG A N 1
ATOM 683 C CA . ARG A 1 86 ? 6.852 -1.539 3.553 1.00 95.56 86 ARG A CA 1
ATOM 684 C C . ARG A 1 86 ? 6.094 -0.213 3.428 1.00 95.56 86 ARG A C 1
ATOM 686 O O . ARG A 1 86 ? 5.917 0.472 4.429 1.00 95.56 86 ARG A O 1
ATOM 693 N N . MET A 1 87 ? 5.634 0.131 2.227 1.00 97.69 87 MET A N 1
ATOM 694 C CA . MET A 1 87 ? 4.808 1.317 1.984 1.00 97.69 87 MET A CA 1
ATOM 695 C C . MET A 1 87 ? 3.460 1.205 2.699 1.00 97.69 87 MET A C 1
ATOM 697 O O . MET A 1 87 ? 3.051 2.141 3.373 1.00 97.69 87 MET A O 1
ATOM 701 N N . VAL A 1 88 ? 2.804 0.042 2.629 1.00 97.25 88 VAL A N 1
ATOM 702 C CA . VAL A 1 88 ? 1.546 -0.217 3.341 1.00 97.25 88 VAL A CA 1
ATOM 703 C C . VAL A 1 88 ? 1.731 -0.110 4.847 1.00 97.25 88 VAL A C 1
ATOM 705 O O . VAL A 1 88 ? 0.883 0.480 5.500 1.00 97.25 88 VAL A O 1
ATOM 708 N N . LYS A 1 89 ? 2.844 -0.594 5.410 1.00 95.25 89 LYS A N 1
ATOM 709 C CA . LYS A 1 89 ? 3.145 -0.376 6.833 1.00 95.25 89 LYS A CA 1
ATOM 710 C C . LYS A 1 89 ? 3.156 1.108 7.189 1.00 95.25 89 LYS A C 1
ATOM 712 O O . LYS A 1 89 ? 2.469 1.494 8.126 1.00 95.25 89 LYS A O 1
ATOM 717 N N . PHE A 1 90 ? 3.865 1.919 6.412 1.00 95.06 90 PHE A N 1
ATOM 718 C CA . PHE A 1 90 ? 3.883 3.364 6.606 1.00 95.06 90 PHE A CA 1
ATOM 719 C C . PHE A 1 90 ? 2.480 3.985 6.483 1.00 95.06 90 PHE A C 1
ATOM 721 O O . PHE A 1 90 ? 2.086 4.752 7.355 1.00 95.06 90 PHE A O 1
ATOM 728 N N . VAL A 1 91 ? 1.699 3.621 5.457 1.00 95.81 91 VAL A N 1
ATOM 729 C CA . VAL A 1 91 ? 0.321 4.117 5.291 1.00 95.81 91 VAL A CA 1
ATOM 730 C C . VAL A 1 91 ? -0.535 3.741 6.498 1.00 95.81 91 VAL A C 1
ATOM 732 O O . VAL A 1 91 ? -1.147 4.608 7.102 1.00 95.81 91 VAL A O 1
ATOM 735 N N . MET A 1 92 ? -0.538 2.477 6.911 1.00 95.25 92 MET A N 1
ATOM 736 C CA . MET A 1 92 ? -1.338 2.005 8.045 1.00 95.25 92 MET A CA 1
ATOM 737 C C . MET A 1 92 ? -0.948 2.691 9.367 1.00 95.25 92 MET A C 1
ATOM 739 O O . MET A 1 92 ? -1.829 3.035 10.156 1.00 95.25 92 MET A O 1
ATOM 743 N N . GLU A 1 93 ? 0.342 2.965 9.590 1.00 93.44 93 GLU A N 1
ATOM 744 C CA . GLU A 1 93 ? 0.831 3.692 10.773 1.00 93.44 93 GLU A CA 1
ATOM 745 C C . GLU A 1 93 ? 0.308 5.136 10.843 1.00 93.44 93 GLU A C 1
ATOM 747 O O . GLU A 1 93 ? 0.008 5.621 11.934 1.00 93.44 93 GLU A O 1
ATOM 752 N N . ILE A 1 94 ? 0.134 5.812 9.699 1.00 92.94 94 ILE A N 1
ATOM 753 C CA . ILE A 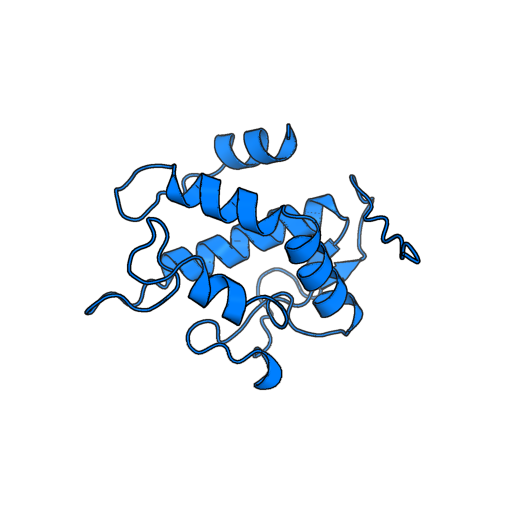1 94 ? -0.487 7.148 9.636 1.00 92.94 94 ILE A CA 1
ATOM 754 C C . ILE A 1 94 ? -1.913 7.117 10.209 1.00 92.94 94 ILE A C 1
ATOM 756 O O . ILE A 1 94 ? -2.324 8.059 10.887 1.00 92.94 94 ILE A O 1
ATOM 760 N N . TYR A 1 95 ? -2.644 6.026 9.982 1.00 93.31 95 TYR A N 1
ATOM 761 C CA . TYR A 1 95 ? -4.025 5.837 10.437 1.00 93.31 95 TYR A CA 1
ATOM 762 C C . TYR A 1 95 ? -4.130 5.107 11.790 1.00 93.31 95 TYR A C 1
ATOM 764 O O . TYR A 1 95 ? -5.209 4.662 12.17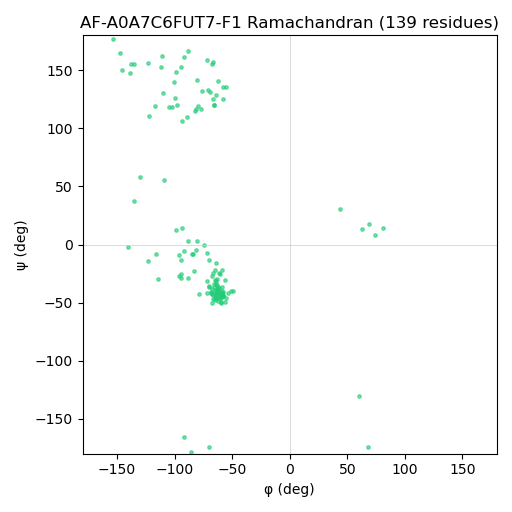5 1.00 93.31 95 TYR A O 1
ATOM 772 N N . GLY A 1 96 ? -3.026 4.978 12.537 1.00 93.88 96 GLY A N 1
ATOM 773 C CA . GLY A 1 96 ? -3.032 4.418 13.897 1.00 93.88 96 GLY A CA 1
ATOM 774 C C . GLY A 1 96 ? -3.054 2.884 13.968 1.00 93.88 96 GLY A C 1
ATOM 775 O O . GLY A 1 96 ? -3.305 2.310 15.034 1.00 93.88 96 GLY A O 1
ATOM 776 N N . PHE A 1 97 ? -2.774 2.202 12.856 1.00 94.06 97 PHE A N 1
ATOM 777 C CA . PHE A 1 97 ? -2.707 0.743 12.795 1.00 94.06 97 PHE A CA 1
ATOM 778 C C . PHE A 1 97 ? -1.267 0.232 12.883 1.00 94.06 97 PHE A C 1
ATOM 780 O O . PHE A 1 97 ? -0.330 0.857 12.386 1.00 94.06 97 PHE A O 1
ATOM 787 N N . ARG A 1 98 ? -1.084 -0.951 13.478 1.00 93.12 98 ARG A N 1
ATOM 788 C CA . ARG A 1 98 ? 0.207 -1.657 13.543 1.00 93.12 98 ARG A CA 1
ATOM 789 C C . ARG A 1 98 ? 0.040 -3.143 13.226 1.00 93.12 98 ARG A C 1
ATOM 791 O O . ARG A 1 98 ? -1.055 -3.663 13.411 1.00 93.12 98 ARG A O 1
ATOM 798 N N . PRO A 1 99 ? 1.088 -3.843 12.757 1.00 92.19 99 PRO A N 1
ATOM 799 C CA . PRO A 1 99 ? 1.025 -5.290 12.564 1.00 92.19 99 PRO A CA 1
ATOM 800 C C . PRO A 1 99 ? 0.689 -6.022 13.875 1.00 92.19 99 PRO A C 1
ATOM 802 O O . PRO A 1 99 ? 1.411 -5.872 14.860 1.00 92.19 99 PRO A O 1
ATOM 805 N N . ALA A 1 100 ? -0.364 -6.844 13.870 1.00 87.56 100 ALA A N 1
ATOM 806 C CA . ALA A 1 100 ? -0.961 -7.439 15.074 1.00 87.56 100 ALA A CA 1
ATOM 807 C C . ALA A 1 100 ? -0.043 -8.416 15.833 1.00 87.56 100 ALA A C 1
ATOM 809 O O . ALA A 1 100 ? -0.227 -8.681 17.016 1.00 87.56 100 ALA A O 1
ATOM 810 N N . LYS A 1 101 ? 0.965 -8.981 15.163 1.00 79.88 101 LYS A N 1
ATOM 811 C CA . LYS A 1 101 ? 1.933 -9.909 15.772 1.00 79.88 101 LYS A CA 1
ATOM 812 C C . LYS A 1 101 ? 3.371 -9.583 15.362 1.00 79.88 101 LYS A C 1
ATOM 814 O O . LYS A 1 101 ? 4.197 -10.464 15.121 1.00 79.88 101 LYS A O 1
ATOM 819 N N . GLY A 1 102 ? 3.663 -8.285 15.258 1.00 66.44 102 GLY A N 1
ATOM 820 C CA . GLY A 1 102 ? 4.939 -7.779 14.754 1.00 66.44 102 GLY A CA 1
ATOM 821 C C . GLY A 1 102 ? 5.147 -8.052 13.259 1.00 66.44 102 GLY A C 1
ATOM 822 O O . GLY A 1 102 ? 4.264 -8.546 12.562 1.00 66.44 102 GLY A O 1
ATOM 823 N N . ASP A 1 103 ? 6.336 -7.723 12.748 1.00 62.31 103 ASP A N 1
ATOM 824 C CA . ASP A 1 103 ? 6.639 -7.767 11.305 1.00 62.31 103 ASP A CA 1
ATOM 825 C C . ASP A 1 103 ? 6.771 -9.196 10.727 1.00 62.31 103 ASP A C 1
ATOM 827 O O . ASP A 1 103 ? 6.907 -9.360 9.512 1.00 62.31 103 ASP A O 1
ATOM 831 N N . MET A 1 104 ? 6.761 -10.236 11.573 1.00 61.81 104 MET A N 1
ATOM 832 C CA . MET A 1 104 ? 7.093 -11.608 11.167 1.00 61.81 104 MET A CA 1
ATOM 833 C C . MET A 1 104 ? 5.885 -12.474 10.797 1.00 61.81 104 MET A C 1
ATOM 835 O O . MET A 1 104 ? 6.041 -13.404 10.005 1.00 61.81 104 MET A O 1
ATOM 839 N N .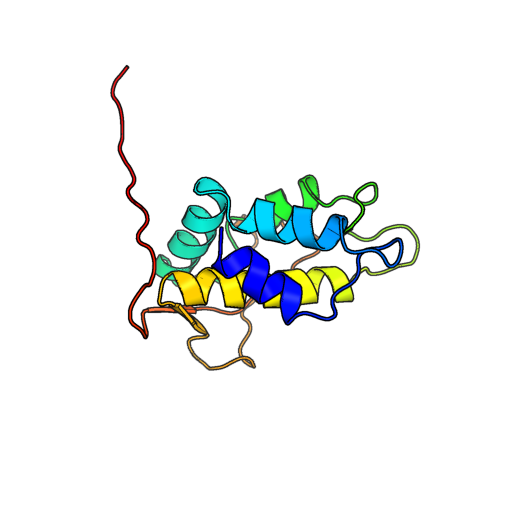 GLU A 1 105 ? 4.686 -12.188 11.311 1.00 75.69 105 GLU A N 1
ATOM 840 C CA . GLU A 1 105 ? 3.517 -13.029 11.034 1.00 75.69 105 GLU A CA 1
ATOM 841 C C . GLU A 1 105 ? 2.725 -12.503 9.832 1.00 75.69 105 GLU A C 1
ATOM 843 O O . GLU A 1 105 ? 2.033 -11.484 9.887 1.00 75.69 105 GLU A O 1
ATOM 848 N N . ARG A 1 106 ? 2.847 -13.216 8.708 1.00 86.12 106 ARG A N 1
ATOM 849 C CA . ARG A 1 106 ? 2.097 -12.950 7.478 1.00 86.12 106 ARG A CA 1
ATOM 850 C C . ARG A 1 106 ? 1.093 -14.067 7.260 1.00 86.12 106 ARG A C 1
ATOM 852 O O . ARG A 1 106 ? 1.455 -15.241 7.276 1.00 86.12 106 ARG A O 1
ATOM 859 N N . LEU A 1 107 ? -0.151 -13.696 7.001 1.00 92.44 107 LEU A N 1
ATOM 860 C CA . LEU A 1 107 ? -1.202 -14.640 6.653 1.00 92.44 107 LEU A CA 1
ATOM 861 C C . LEU A 1 107 ? -1.336 -14.751 5.136 1.00 92.44 107 LEU A C 1
ATOM 863 O O . LEU A 1 107 ? -1.013 -13.822 4.389 1.00 92.44 107 LEU A O 1
ATOM 867 N N . ARG A 1 108 ? -1.812 -15.911 4.680 1.00 95.50 108 ARG A N 1
ATOM 868 C CA . ARG A 1 108 ? -2.106 -16.149 3.267 1.00 95.50 108 ARG A CA 1
ATOM 869 C C . ARG A 1 108 ? -3.231 -15.226 2.817 1.00 95.50 108 ARG A C 1
ATOM 871 O O . ARG A 1 108 ? -4.284 -15.194 3.448 1.00 95.50 108 ARG A O 1
ATOM 878 N N . ILE A 1 109 ? -3.009 -14.517 1.714 1.00 96.50 109 ILE A N 1
ATOM 879 C CA . ILE A 1 109 ? -4.047 -13.706 1.083 1.00 96.50 109 ILE A CA 1
ATOM 880 C C . ILE A 1 109 ? -5.129 -14.663 0.542 1.00 96.50 109 ILE A C 1
ATOM 882 O O . ILE A 1 109 ? -4.788 -15.604 -0.184 1.00 96.50 109 ILE A O 1
ATOM 886 N N . PRO A 1 110 ? -6.413 -14.488 0.910 1.00 95.75 110 PRO A N 1
ATOM 887 C CA . PRO A 1 110 ? -7.473 -15.388 0.470 1.00 95.75 110 PRO A CA 1
ATOM 888 C C . PRO A 1 110 ? -7.730 -15.304 -1.042 1.00 95.75 110 PRO A C 1
ATOM 890 O O . PRO A 1 110 ? -7.476 -14.282 -1.683 1.00 95.75 110 PRO A O 1
ATOM 893 N N . ALA A 1 111 ? -8.311 -16.367 -1.606 1.00 94.69 111 ALA A N 1
ATOM 894 C CA . ALA A 1 111 ? -8.590 -16.469 -3.043 1.00 94.69 111 ALA A CA 1
ATOM 895 C C . ALA A 1 111 ? -9.540 -15.374 -3.565 1.00 94.69 111 ALA A C 1
ATOM 897 O O . ALA A 1 111 ? -9.450 -14.999 -4.729 1.00 94.69 111 ALA A O 1
ATOM 898 N N . VAL A 1 112 ? -10.392 -14.813 -2.696 1.00 93.69 112 VAL A N 1
ATOM 899 C CA . VAL A 1 112 ? -11.280 -13.682 -3.030 1.00 93.69 112 VAL A CA 1
ATOM 900 C C . VAL A 1 112 ? -10.514 -12.441 -3.500 1.00 93.69 112 VAL A C 1
ATOM 902 O O . VAL A 1 112 ? -11.076 -11.616 -4.209 1.00 93.69 112 VAL A O 1
ATOM 905 N N . SER A 1 113 ? -9.228 -12.321 -3.150 1.00 94.88 113 SER A N 1
ATOM 906 C CA . SER A 1 113 ? -8.383 -11.226 -3.629 1.00 94.88 113 SER A CA 1
ATOM 907 C C . SER A 1 113 ? -8.126 -11.271 -5.136 1.00 94.88 113 SER A C 1
ATOM 909 O O . SER A 1 113 ? -7.796 -10.240 -5.705 1.00 94.88 113 SER A O 1
ATOM 911 N N . GLY A 1 114 ? -8.210 -12.449 -5.775 1.00 95.81 114 GLY A N 1
ATOM 912 C CA . GLY A 1 114 ? -7.852 -12.643 -7.185 1.00 95.81 114 GLY A CA 1
ATOM 913 C C . GLY A 1 114 ? -6.376 -12.381 -7.523 1.00 95.81 114 GLY A C 1
ATOM 914 O O . GLY A 1 114 ? -6.045 -12.233 -8.700 1.00 95.81 114 GLY A O 1
ATOM 915 N N . SER A 1 115 ? -5.508 -12.273 -6.512 1.00 95.50 115 SER A N 1
ATOM 916 C CA . SER A 1 115 ? -4.084 -11.979 -6.683 1.00 95.50 115 SER A CA 1
ATOM 917 C C . SER A 1 115 ? -3.305 -13.201 -7.161 1.00 95.50 115 SER A C 1
ATOM 919 O O . SER A 1 115 ? -3.410 -14.282 -6.579 1.00 95.50 115 SER A O 1
ATOM 921 N N . ASP A 1 116 ? -2.485 -12.999 -8.189 1.00 94.19 116 ASP A N 1
ATOM 922 C CA . ASP A 1 116 ? -1.607 -14.027 -8.752 1.00 94.19 116 ASP A CA 1
ATOM 923 C C . ASP A 1 116 ? -0.191 -13.971 -8.146 1.00 94.19 116 ASP A C 1
ATOM 925 O O . ASP A 1 116 ? 0.496 -14.990 -8.039 1.00 94.19 116 ASP A O 1
ATOM 929 N N . TYR A 1 117 ? 0.258 -12.786 -7.718 1.00 94.00 117 TYR A N 1
ATOM 930 C CA . TYR A 1 117 ? 1.648 -12.522 -7.334 1.00 94.00 117 TYR A CA 1
ATOM 931 C C . TYR A 1 117 ? 1.831 -12.190 -5.847 1.00 94.00 117 TYR A C 1
ATOM 933 O O . TYR A 1 117 ? 2.889 -12.493 -5.274 1.00 94.00 117 TYR A O 1
ATOM 941 N N . PHE A 1 118 ? 0.831 -11.595 -5.188 1.00 94.44 118 PHE A N 1
ATOM 942 C CA . PHE A 1 118 ? 0.841 -11.417 -3.736 1.00 94.44 118 PHE A CA 1
ATOM 943 C C . PHE A 1 118 ? 0.213 -12.634 -3.056 1.00 94.44 118 PHE A C 1
ATOM 945 O O . PHE A 1 118 ? -0.991 -12.853 -3.083 1.00 94.44 118 PHE A O 1
ATOM 952 N N . THR A 1 119 ? 1.039 -13.427 -2.376 1.00 93.50 119 THR A N 1
ATOM 953 C CA . THR A 1 119 ? 0.570 -14.656 -1.714 1.00 93.50 119 THR A CA 1
ATOM 954 C C . THR A 1 119 ? 0.265 -14.471 -0.232 1.00 93.50 119 THR A C 1
ATOM 956 O O . THR A 1 119 ? -0.544 -15.204 0.335 1.00 93.50 119 THR A O 1
ATOM 959 N N . THR A 1 120 ? 0.924 -13.513 0.421 1.00 94.44 120 THR A N 1
ATOM 960 C CA . THR A 1 120 ? 0.812 -13.274 1.865 1.00 94.44 120 THR A CA 1
ATOM 961 C C . THR A 1 120 ? 0.919 -11.786 2.186 1.00 94.44 120 THR A C 1
ATOM 963 O O . THR A 1 120 ? 1.651 -11.044 1.524 1.00 94.44 120 THR A O 1
ATOM 966 N N . SER A 1 121 ? 0.267 -11.339 3.254 1.00 95.06 121 SER A N 1
ATOM 967 C CA . SER A 1 121 ? 0.488 -10.008 3.830 1.00 95.06 121 SER A CA 1
ATOM 968 C C . SER A 1 121 ? 0.298 -10.027 5.342 1.00 95.06 121 SER A C 1
ATOM 970 O O . SER A 1 121 ? -0.228 -10.990 5.899 1.00 95.06 121 SER A O 1
ATOM 972 N N . ALA A 1 122 ? 0.766 -8.977 6.012 1.00 94.62 122 ALA A N 1
ATOM 973 C CA . ALA A 1 122 ? 0.543 -8.818 7.443 1.00 94.62 122 ALA A CA 1
ATOM 974 C C . ALA A 1 122 ? -0.946 -8.570 7.741 1.00 94.62 122 ALA A C 1
ATOM 976 O O . ALA A 1 122 ? -1.691 -8.082 6.882 1.00 94.62 122 ALA A O 1
ATOM 977 N N . VAL A 1 123 ? -1.352 -8.917 8.959 1.00 93.69 123 VAL A N 1
ATOM 978 C CA . VAL A 1 123 ? -2.618 -8.495 9.569 1.00 93.69 123 VAL A CA 1
ATOM 979 C C . VAL A 1 123 ? -2.305 -7.348 10.513 1.00 93.69 123 VAL A C 1
ATOM 981 O O . VAL A 1 123 ? -1.277 -7.374 11.193 1.00 93.69 123 VAL A O 1
ATOM 984 N N . TYR A 1 124 ? -3.168 -6.344 10.531 1.00 94.88 124 TYR A N 1
ATOM 985 C CA . TYR A 1 124 ? -3.002 -5.164 11.364 1.00 94.88 124 TYR A CA 1
ATOM 986 C C . TYR A 1 124 ? -4.054 -5.143 12.472 1.00 94.88 124 TYR A C 1
ATOM 988 O O . TYR A 1 124 ? -5.070 -5.828 12.409 1.00 94.88 124 TYR A O 1
ATOM 996 N N . GLU A 1 125 ? -3.795 -4.344 13.489 1.00 92.94 125 GLU A N 1
ATOM 997 C CA . GLU A 1 125 ? -4.731 -4.016 14.552 1.00 92.94 125 GLU A CA 1
ATOM 998 C C . GLU A 1 125 ? -4.624 -2.524 14.867 1.00 92.94 125 GLU A C 1
ATOM 1000 O O . GLU A 1 125 ? -3.602 -1.881 14.598 1.00 92.94 125 GLU A O 1
ATOM 1005 N N . LYS A 1 126 ? -5.694 -1.954 15.418 1.00 91.38 126 LYS A N 1
ATOM 1006 C CA . LYS A 1 126 ? -5.702 -0.558 15.853 1.00 91.38 126 LYS A CA 1
ATOM 1007 C C . LYS A 1 126 ? -4.955 -0.463 17.182 1.00 91.38 126 LYS A C 1
ATOM 1009 O O . LYS A 1 126 ? -5.381 -1.071 18.159 1.00 91.38 126 LYS A O 1
ATOM 1014 N N . ALA A 1 127 ? -3.837 0.261 17.209 1.00 83.94 127 ALA A N 1
ATOM 1015 C CA . ALA A 1 127 ? -2.893 0.212 18.332 1.00 83.94 127 ALA A CA 1
ATOM 1016 C C . ALA A 1 127 ? -2.287 1.569 18.732 1.00 83.94 127 ALA A C 1
ATOM 1018 O O . ALA A 1 127 ? -1.501 1.622 19.677 1.00 83.94 127 ALA A O 1
ATOM 1019 N N . GLY A 1 128 ? -2.599 2.663 18.034 1.00 74.81 128 GLY A N 1
ATOM 1020 C CA . GLY A 1 128 ? -2.056 3.982 18.362 1.00 74.81 128 GLY A CA 1
ATOM 1021 C C . GLY A 1 128 ? -2.950 5.139 17.938 1.00 74.81 128 GLY A C 1
ATOM 1022 O O . GLY A 1 128 ? -3.991 4.939 17.310 1.00 74.81 128 GLY A O 1
ATOM 1023 N N . ASP A 1 129 ? -2.508 6.348 18.280 1.00 80.94 129 ASP A N 1
ATOM 1024 C CA . ASP A 1 129 ? -3.166 7.588 17.877 1.00 80.94 129 ASP A CA 1
ATOM 1025 C C . ASP A 1 129 ? -3.063 7.754 16.358 1.00 80.94 129 ASP A C 1
ATOM 1027 O O . ASP A 1 129 ? -1.968 7.799 15.786 1.00 80.94 129 ASP A O 1
ATOM 1031 N N . ALA A 1 130 ? -4.216 7.814 15.696 1.00 85.38 130 ALA A N 1
ATOM 1032 C CA . ALA A 1 130 ? -4.290 8.084 14.271 1.00 85.38 130 ALA A CA 1
ATOM 1033 C C . ALA A 1 130 ? -3.930 9.552 14.010 1.00 85.38 130 ALA A C 1
ATOM 1035 O O . ALA A 1 130 ? -4.426 10.456 14.678 1.00 85.38 130 ALA A O 1
ATOM 1036 N N . GLN A 1 131 ? -3.064 9.798 13.028 1.00 85.19 131 GLN A N 1
ATOM 1037 C CA . GLN A 1 131 ? -2.742 11.159 12.585 1.00 85.19 131 GLN A CA 1
ATOM 1038 C C . GLN A 1 131 ? -3.775 11.684 11.583 1.00 85.19 131 GLN A C 1
ATOM 1040 O O . GLN A 1 131 ? -3.900 12.892 11.401 1.00 85.19 131 GLN A O 1
ATOM 1045 N N . PHE A 1 132 ? -4.487 10.775 10.918 1.00 84.19 132 PHE A N 1
ATOM 1046 C CA . PHE A 1 132 ? -5.534 11.072 9.952 1.00 84.19 132 PHE A CA 1
ATOM 1047 C C . PHE A 1 132 ? -6.702 10.115 10.168 1.00 84.19 132 PHE A C 1
ATOM 1049 O O . PHE A 1 132 ? -6.494 8.947 10.492 1.00 84.19 132 PHE A O 1
ATOM 1056 N N . ASP A 1 133 ? -7.910 10.604 9.907 1.00 82.44 133 ASP A N 1
ATOM 1057 C CA . ASP A 1 133 ? -9.132 9.808 9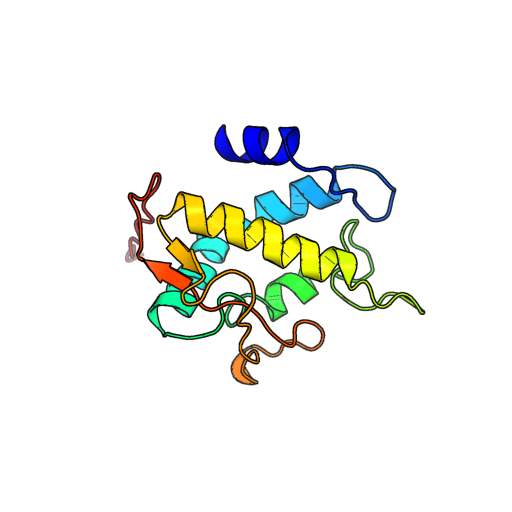.850 1.00 82.44 133 ASP A CA 1
ATOM 1058 C C . ASP A 1 133 ? -9.658 9.757 8.410 1.00 82.44 133 ASP A C 1
ATOM 1060 O O . ASP A 1 133 ? -9.426 10.671 7.612 1.00 82.44 133 ASP A O 1
ATOM 1064 N N . ILE A 1 134 ? -10.384 8.690 8.069 1.00 82.12 134 ILE A N 1
ATOM 1065 C CA . ILE A 1 134 ? -11.129 8.594 6.808 1.00 82.12 134 ILE A CA 1
ATOM 1066 C C . ILE A 1 134 ? -12.604 8.851 7.101 1.00 82.12 134 ILE A C 1
ATOM 1068 O O . ILE A 1 134 ? -13.239 8.090 7.828 1.00 82.12 134 ILE A O 1
ATOM 1072 N N . LEU A 1 135 ? -13.158 9.902 6.496 1.00 82.44 135 LEU A N 1
ATOM 1073 C CA . LEU A 1 135 ? -14.594 10.164 6.498 1.00 82.44 135 LEU A CA 1
ATOM 1074 C C . LEU A 1 135 ? -15.206 9.654 5.191 1.00 82.44 135 LEU A C 1
ATOM 1076 O O . LEU A 1 135 ? -14.842 10.117 4.111 1.00 82.44 135 LEU A O 1
ATOM 1080 N N . ILE A 1 136 ? -16.154 8.724 5.296 1.00 80.19 136 ILE A N 1
ATOM 1081 C CA . ILE A 1 136 ? -16.912 8.203 4.155 1.00 80.19 136 ILE A CA 1
ATOM 1082 C C . ILE A 1 136 ? -18.304 8.814 4.195 1.00 80.19 136 ILE A C 1
ATOM 1084 O O . ILE A 1 136 ? -19.062 8.584 5.137 1.00 80.19 136 ILE A O 1
ATOM 1088 N N . THR A 1 137 ? -18.648 9.559 3.151 1.00 84.81 137 THR A N 1
ATOM 1089 C CA . THR A 1 137 ? -19.960 10.192 3.019 1.00 84.81 137 THR A CA 1
ATOM 1090 C C . THR A 1 137 ? -20.668 9.611 1.806 1.00 84.81 137 THR A C 1
ATOM 1092 O O . THR A 1 137 ? -20.190 9.745 0.682 1.00 84.81 137 THR A O 1
ATOM 1095 N N . ALA A 1 138 ? -21.820 8.979 2.022 1.00 82.25 138 ALA A N 1
ATOM 1096 C CA . ALA A 1 138 ? -22.718 8.618 0.934 1.00 82.25 138 ALA A CA 1
ATOM 1097 C C . ALA A 1 138 ? -23.518 9.860 0.528 1.00 82.25 138 ALA A C 1
ATOM 1099 O O . ALA A 1 138 ? -24.253 10.422 1.342 1.00 82.25 138 ALA A O 1
ATOM 1100 N N . ILE A 1 139 ? -23.370 10.292 -0.721 1.00 86.44 139 ILE A N 1
ATOM 1101 C CA . ILE A 1 139 ? -24.170 11.374 -1.293 1.00 86.44 139 ILE A CA 1
ATOM 1102 C C . ILE A 1 139 ? -25.267 10.714 -2.122 1.00 86.44 139 ILE A C 1
ATOM 1104 O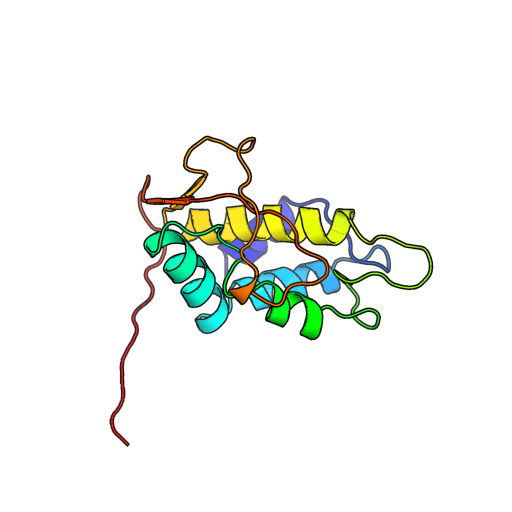 O . ILE A 1 139 ? -24.992 9.859 -2.962 1.00 86.44 139 ILE A O 1
ATOM 1108 N N . LYS A 1 140 ? -26.519 11.071 -1.844 1.00 81.31 140 LYS A N 1
ATOM 1109 C CA . LYS A 1 140 ? -27.646 10.691 -2.690 1.00 81.31 140 LYS A CA 1
ATOM 1110 C C . LYS A 1 140 ? -27.686 11.688 -3.847 1.00 81.31 140 LYS A C 1
ATOM 1112 O O . LYS A 1 140 ? -27.865 12.876 -3.583 1.00 81.31 140 LYS A O 1
ATOM 1117 N N . GLU A 1 141 ? -27.452 11.211 -5.066 1.00 67.44 141 GLU A N 1
ATOM 1118 C CA . GLU A 1 141 ? -27.716 11.982 -6.291 1.00 67.44 141 GLU A CA 1
ATOM 1119 C C . GLU A 1 141 ? -29.216 12.274 -6.450 1.00 67.44 141 GLU A C 1
ATOM 1121 O O . GLU A 1 141 ? -30.044 11.409 -6.063 1.00 67.44 141 GLU A O 1
#

Secondary structure (DSSP, 8-state):
-HHHHHHHHH-----TTSSSHHHHHHHHHHHSHHHHHHHHHHHHTTS-TTTTTHHHHHHHT-TTSSS--S-BTTB--HHHHHHHHHHHHHHHHHTTEEEBTBTT-EEEPPGGG--SS--EEE-EEE-S--S----------

Sequence (141 aa):
MQKKEEFMQSTRMVDADGGRRGVEEAIEYLLRPETTYKLILATELGMPVLTLVAKDLEREFDANSRFPVVVAGDEKNYVFRQNIGRMVKFVMEIYGFRPAKGDMERLRIPAVSGSDYFTTSAVYEKAGDAQFDILITAIKE

Radius of gyration: 14.87 Å; Cα contacts (8 Å, |Δi|>4): 195; chains: 1; bounding box: 45×33×37 Å

Mean predicted aligned error: 4.6 Å